Protein AF-A0A382D5S9-F1 (afdb_monomer)

Nearest PDB structures (foldseek):
  9hcj-assembly1_D0  TM=7.396E-01  e=6.898E+00  Dictyostelium discoideum
  7x85-assembly2_C  TM=6.224E-01  e=5.179E+00  Gallus gallus
  6eas-assembly1_A  TM=4.335E-01  e=2.756E+00  Zea mays
  6cpy-assembly1_A  TM=4.387E-01  e=3.467E+00  Zea mays

Foldseek 3Di:
DDCVQVVQFPDWDDDPFWIWTWGAAPVLKIKIKIAGPPFACNVVVWIKIFI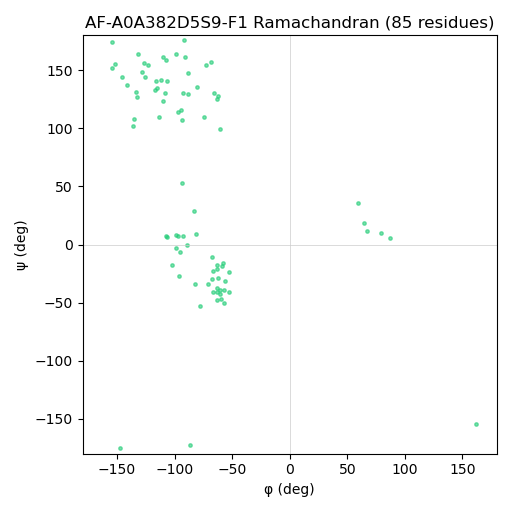AGNVRHGDCPDPLHNDIGGRHDVVVVVVVRVVRNVD

Secondary structure (DSSP, 8-state):
---TTGGGEEEEEEETTEEEEEEE-TTS-EEEEEEETTSTTGGGT-EEEEEE-TTS-B---SSS-SS-EEEE-HHHHHHHHHHHHT-

Radius of gyration: 12.03 Å; Cα contacts (8 Å, |Δi|>4): 175; chains: 1; bounding box: 27×23×29 Å

Mean predicted aligned error: 3.15 Å

Structure (mmCIF, N/CA/C/O backbone):
data_AF-A0A382D5S9-F1
#
_entry.id   AF-A0A382D5S9-F1
#
loop_
_atom_site.group_PDB
_atom_site.id
_atom_site.type_symbol
_atom_site.label_atom_id
_atom_site.label_alt_id
_atom_site.label_comp_id
_atom_site.label_asym_id
_atom_site.label_entity_id
_atom_site.label_seq_id
_atom_site.pdbx_PDB_ins_code
_atom_site.Cartn_x
_atom_site.Cartn_y
_atom_site.Cartn_z
_atom_site.occupancy
_atom_site.B_iso_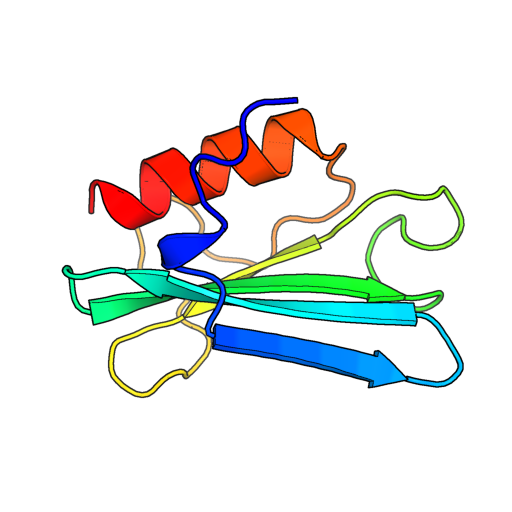or_equiv
_atom_site.auth_seq_id
_atom_site.auth_comp_id
_atom_site.auth_asym_id
_atom_site.auth_atom_id
_atom_site.pdbx_PDB_model_num
ATOM 1 N N . MET A 1 1 ? -12.851 1.523 -14.624 1.00 47.12 1 MET A N 1
ATOM 2 C CA . MET A 1 1 ? -12.105 1.067 -13.436 1.00 47.12 1 MET A CA 1
ATOM 3 C C . MET A 1 1 ? -12.719 1.794 -12.264 1.00 47.12 1 MET A C 1
ATOM 5 O O . MET A 1 1 ? -12.765 3.019 -12.302 1.00 47.12 1 MET A O 1
ATOM 9 N N . SER A 1 2 ? -13.376 1.057 -11.372 1.00 52.03 2 SER A N 1
ATOM 10 C CA . SER A 1 2 ? -14.113 1.622 -10.245 1.00 52.03 2 SER A CA 1
ATOM 11 C C . SER A 1 2 ? -13.142 2.370 -9.342 1.00 52.03 2 SER A C 1
ATOM 13 O O . SER A 1 2 ? -12.099 1.866 -8.953 1.00 52.03 2 SER A O 1
ATOM 15 N N . ASN A 1 3 ? -13.484 3.615 -9.046 1.00 68.88 3 ASN A N 1
ATOM 16 C CA . ASN A 1 3 ? -12.695 4.535 -8.237 1.00 68.88 3 ASN A CA 1
ATOM 17 C C . ASN A 1 3 ? -12.948 4.302 -6.733 1.00 68.88 3 ASN A C 1
ATOM 19 O O . ASN A 1 3 ? -12.917 5.249 -5.954 1.00 68.88 3 ASN A O 1
ATOM 23 N N . GLU A 1 4 ? -13.295 3.066 -6.359 1.00 86.12 4 GLU A N 1
ATOM 24 C CA . GLU A 1 4 ? -13.923 2.712 -5.079 1.00 86.12 4 GLU A CA 1
ATOM 25 C C . GLU A 1 4 ? -13.011 3.025 -3.898 1.00 86.12 4 GLU A C 1
ATOM 27 O O . GLU A 1 4 ? -13.448 3.605 -2.915 1.00 86.12 4 GLU A O 1
ATOM 32 N N . PHE A 1 5 ? -11.714 2.753 -4.035 1.00 94.31 5 PHE A N 1
ATOM 33 C CA . PHE A 1 5 ? -10.765 2.991 -2.952 1.00 94.31 5 PHE A CA 1
ATOM 34 C C . PHE A 1 5 ? -10.141 4.388 -2.953 1.00 94.31 5 PHE A C 1
ATOM 36 O O . PHE A 1 5 ? -9.324 4.692 -2.087 1.00 94.31 5 PHE A O 1
ATOM 43 N N . ARG A 1 6 ? -10.486 5.258 -3.913 1.00 93.38 6 ARG A N 1
ATOM 44 C CA . ARG A 1 6 ? -9.828 6.569 -4.038 1.00 93.38 6 ARG A CA 1
ATOM 45 C C . ARG A 1 6 ? -10.136 7.499 -2.874 1.00 93.38 6 ARG A C 1
ATOM 47 O O . ARG A 1 6 ? -9.292 8.322 -2.550 1.00 93.38 6 ARG A O 1
ATOM 54 N N . GLU A 1 7 ? -11.303 7.374 -2.252 1.00 95.56 7 GLU A N 1
ATOM 55 C CA . GLU A 1 7 ? -11.628 8.155 -1.054 1.00 95.56 7 GLU A CA 1
ATOM 56 C C . GLU A 1 7 ? -10.762 7.778 0.160 1.00 95.56 7 GLU A C 1
ATOM 58 O O . GLU A 1 7 ? -10.570 8.603 1.046 1.00 95.56 7 GLU A O 1
ATOM 63 N N . PHE A 1 8 ? -10.193 6.567 0.166 1.00 96.94 8 PHE A N 1
ATOM 64 C CA . PHE A 1 8 ? -9.308 6.066 1.222 1.00 96.94 8 PHE A CA 1
ATOM 65 C C . PHE A 1 8 ? -7.820 6.263 0.904 1.00 96.94 8 PHE A C 1
ATOM 67 O O . PHE A 1 8 ? -6.979 5.978 1.753 1.00 96.94 8 PHE A O 1
ATOM 74 N N . LEU A 1 9 ? -7.477 6.719 -0.307 1.00 97.31 9 LEU A N 1
ATOM 75 C CA . LEU A 1 9 ? -6.101 7.017 -0.700 1.00 97.31 9 LEU A CA 1
ATOM 76 C C . LEU A 1 9 ? -5.661 8.324 -0.036 1.00 97.31 9 LEU A C 1
ATOM 78 O O . LEU A 1 9 ? -6.121 9.399 -0.422 1.00 97.31 9 LEU A O 1
ATOM 82 N N . ILE A 1 10 ? -4.755 8.230 0.934 1.00 97.06 10 ILE A N 1
ATOM 83 C CA . ILE A 1 10 ? -4.286 9.393 1.695 1.00 97.06 10 ILE A CA 1
ATOM 84 C C . ILE A 1 10 ? -2.984 9.976 1.149 1.00 97.06 10 ILE A C 1
ATOM 86 O O . ILE A 1 10 ? -2.757 11.173 1.298 1.00 97.06 10 ILE A O 1
ATOM 90 N N . ASP A 1 11 ? -2.153 9.161 0.493 1.00 97.06 11 ASP A N 1
ATOM 91 C CA . ASP A 1 11 ? -0.911 9.636 -0.112 1.00 97.06 11 ASP A CA 1
ATOM 92 C C . ASP A 1 11 ? -0.491 8.799 -1.329 1.00 97.06 11 ASP A C 1
ATOM 94 O O . ASP A 1 11 ? -0.858 7.630 -1.489 1.00 97.06 11 ASP A O 1
ATOM 98 N N . SER A 1 12 ? 0.279 9.417 -2.219 1.00 97.38 12 SER A N 1
ATOM 99 C CA . SER A 1 12 ? 0.962 8.771 -3.336 1.00 97.38 12 SER A CA 1
ATOM 100 C C . SER A 1 12 ? 2.381 9.304 -3.438 1.00 97.38 12 SER A C 1
ATOM 102 O O . SER A 1 12 ? 2.622 10.391 -3.965 1.00 97.38 12 SER A O 1
ATOM 104 N N . ILE A 1 13 ? 3.320 8.502 -2.954 1.00 96.38 13 ILE A N 1
ATOM 105 C CA . ILE A 1 13 ? 4.728 8.855 -2.863 1.00 96.38 13 ILE A CA 1
ATOM 106 C C . ILE A 1 13 ? 5.422 8.323 -4.113 1.00 96.38 13 ILE A C 1
ATOM 108 O O . ILE A 1 13 ? 5.487 7.113 -4.347 1.00 96.38 13 ILE A O 1
ATOM 112 N N . TYR A 1 14 ? 5.936 9.238 -4.928 1.00 95.81 14 TYR A N 1
ATOM 113 C CA . TYR A 1 14 ? 6.732 8.907 -6.103 1.00 95.81 14 TYR A CA 1
ATOM 114 C C . TYR A 1 14 ? 8.206 8.895 -5.721 1.00 95.81 14 TYR A C 1
ATOM 116 O O . TYR A 1 14 ? 8.714 9.836 -5.115 1.00 95.81 14 TYR A O 1
ATOM 124 N N . ILE A 1 15 ? 8.886 7.822 -6.100 1.00 90.00 15 ILE A N 1
ATOM 125 C CA . ILE A 1 15 ? 10.323 7.633 -5.908 1.00 90.00 15 ILE A CA 1
ATOM 126 C C . ILE A 1 15 ? 10.939 7.294 -7.260 1.00 90.00 15 ILE A C 1
ATOM 128 O O . ILE A 1 15 ? 10.252 6.776 -8.136 1.00 90.00 15 ILE A O 1
ATOM 132 N N . ASP A 1 16 ? 12.233 7.550 -7.444 1.00 86.12 16 ASP A N 1
ATOM 133 C CA . ASP A 1 16 ? 12.891 7.442 -8.760 1.00 86.12 16 ASP A CA 1
ATOM 134 C C . ASP A 1 16 ? 12.685 6.086 -9.464 1.00 86.12 16 ASP A C 1
ATOM 136 O O . ASP A 1 16 ? 12.751 5.997 -10.687 1.00 86.12 16 ASP A O 1
ATOM 140 N N . SER A 1 17 ? 12.405 5.029 -8.696 1.00 91.44 17 SER A N 1
ATOM 141 C CA . SER A 1 17 ? 12.198 3.663 -9.186 1.00 91.44 17 SER A CA 1
ATOM 142 C C . SER A 1 17 ? 10.746 3.175 -9.148 1.00 91.44 17 SER A C 1
ATOM 144 O O . SER A 1 17 ? 10.518 1.988 -9.382 1.00 91.44 17 SER A O 1
ATOM 146 N N . GLY A 1 18 ? 9.760 4.025 -8.832 1.00 95.31 18 GLY A N 1
ATOM 147 C CA . GLY A 1 18 ? 8.373 3.582 -8.712 1.00 95.31 18 GLY A CA 1
ATOM 148 C C . GLY A 1 18 ? 7.423 4.503 -7.946 1.00 95.31 18 GLY A C 1
ATOM 149 O O . GLY A 1 18 ? 7.599 5.716 -7.871 1.00 95.31 18 GLY A O 1
ATOM 150 N N . VAL A 1 19 ? 6.373 3.906 -7.390 1.00 97.44 19 VAL A N 1
ATOM 151 C CA . VAL A 1 19 ? 5.330 4.614 -6.639 1.00 97.44 19 VAL A CA 1
ATOM 152 C C . VAL A 1 19 ? 4.805 3.754 -5.497 1.00 97.44 19 VAL A C 1
ATOM 154 O O . VAL A 1 19 ? 4.664 2.538 -5.642 1.00 97.44 19 VAL A O 1
ATOM 157 N N . GLN A 1 20 ? 4.489 4.403 -4.383 1.00 97.69 20 GLN A N 1
ATOM 158 C CA . GLN A 1 20 ? 3.758 3.843 -3.255 1.00 97.69 20 GLN A CA 1
ATOM 159 C C . GLN A 1 20 ? 2.435 4.592 -3.087 1.00 97.69 20 GLN A C 1
ATOM 161 O O . GLN A 1 20 ? 2.406 5.819 -3.079 1.00 97.69 20 GLN A O 1
ATOM 166 N N . HIS A 1 21 ? 1.350 3.851 -2.914 1.00 97.75 21 HIS A N 1
ATOM 167 C CA . HIS A 1 21 ? 0.038 4.350 -2.533 1.00 97.75 21 HIS A CA 1
ATOM 168 C C . HIS A 1 21 ? -0.254 3.932 -1.094 1.00 97.75 21 HIS A C 1
ATOM 170 O O . HIS A 1 21 ? -0.105 2.757 -0.752 1.00 97.75 21 HIS A O 1
ATOM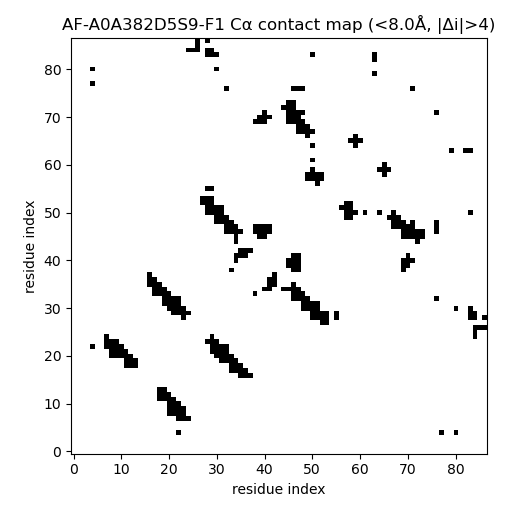 176 N N . VAL A 1 22 ? -0.674 4.886 -0.266 1.00 98.25 22 VAL A N 1
ATOM 177 C CA . VAL A 1 22 ? -1.041 4.632 1.131 1.00 98.25 22 VAL A CA 1
ATOM 178 C C . VAL A 1 22 ? -2.545 4.801 1.288 1.00 98.25 22 VAL A C 1
ATOM 180 O O . VAL A 1 22 ? -3.094 5.859 0.973 1.00 98.25 22 VAL A O 1
ATOM 183 N N . TYR A 1 23 ? -3.204 3.753 1.772 1.00 98.25 23 TYR A N 1
ATOM 184 C CA . TYR A 1 23 ? -4.640 3.719 2.025 1.00 98.25 23 TYR A CA 1
ATOM 185 C C . TYR A 1 23 ? -4.920 3.654 3.520 1.00 98.25 23 TYR A C 1
ATOM 187 O O . TYR A 1 23 ? -4.237 2.919 4.233 1.00 98.25 23 TYR A O 1
ATOM 195 N N . LYS A 1 24 ? -5.956 4.363 3.974 1.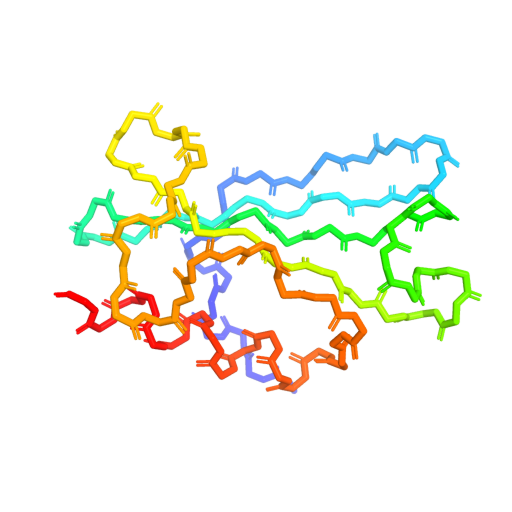00 98.19 24 LYS A N 1
ATOM 196 C CA . LYS A 1 24 ? -6.429 4.326 5.361 1.00 98.19 24 LYS A CA 1
ATOM 197 C C . LYS A 1 24 ? -7.943 4.165 5.410 1.00 98.19 24 LYS A C 1
ATOM 199 O O . LYS A 1 24 ? -8.673 4.934 4.786 1.00 98.19 24 LYS A O 1
ATOM 204 N N . PHE A 1 25 ? -8.405 3.165 6.153 1.00 97.81 25 PHE A N 1
ATOM 205 C CA . PHE A 1 25 ? -9.813 2.795 6.249 1.00 97.81 25 PHE A CA 1
ATOM 206 C C . PHE A 1 25 ? -10.419 3.189 7.609 1.00 97.81 25 PHE A C 1
ATOM 208 O O . PHE A 1 25 ? -9.694 3.358 8.593 1.00 97.81 25 PHE A O 1
ATOM 215 N N . PRO A 1 26 ? -11.759 3.314 7.709 1.00 97.25 26 PRO A N 1
ATOM 216 C CA . PRO A 1 26 ? -12.434 3.686 8.959 1.00 97.25 26 PRO A CA 1
ATOM 217 C C . PRO A 1 26 ? -12.266 2.694 10.122 1.00 97.25 26 PRO A C 1
ATOM 219 O O . PRO A 1 26 ? -12.503 3.064 11.268 1.00 97.25 26 PRO A O 1
ATOM 222 N N . ASN A 1 27 ? -11.867 1.448 9.849 1.00 96.69 27 ASN A N 1
ATOM 223 C CA . ASN A 1 27 ? -11.609 0.415 10.860 1.00 96.69 27 ASN A CA 1
ATOM 224 C C . ASN A 1 27 ? -10.219 0.534 11.523 1.00 96.69 27 ASN A C 1
ATOM 226 O O . ASN A 1 27 ? -9.827 -0.341 12.291 1.00 96.69 27 ASN A O 1
ATOM 230 N N . ASN A 1 28 ? -9.492 1.627 11.264 1.00 96.81 28 ASN A N 1
ATOM 231 C CA . ASN A 1 28 ? -8.121 1.890 11.715 1.00 96.81 28 ASN A CA 1
ATOM 232 C C . ASN A 1 28 ? -7.053 0.974 11.103 1.00 96.81 28 ASN A C 1
ATOM 234 O O . ASN A 1 28 ? -5.916 1.010 11.557 1.00 96.81 28 ASN A O 1
ATOM 238 N N . PHE A 1 29 ? -7.378 0.197 10.071 1.00 97.81 29 PHE A N 1
ATOM 239 C CA . PHE A 1 29 ? -6.375 -0.478 9.254 1.00 97.81 29 PHE A CA 1
ATOM 240 C C . PHE A 1 29 ? -6.113 0.300 7.967 1.00 97.81 29 PHE A C 1
ATOM 242 O O . PHE A 1 29 ? -6.882 1.170 7.545 1.00 97.81 29 PHE A O 1
ATOM 249 N N . GLY A 1 30 ? -5.004 -0.028 7.323 1.00 97.94 30 GLY A N 1
ATOM 250 C CA . GLY A 1 30 ? -4.605 0.562 6.060 1.00 97.94 30 GLY A CA 1
ATOM 251 C C . GLY A 1 30 ? -3.840 -0.410 5.181 1.00 97.94 30 GLY A C 1
ATOM 252 O O . GLY A 1 30 ? -3.670 -1.588 5.500 1.00 97.94 30 GLY A O 1
ATOM 253 N N . ALA A 1 31 ? -3.359 0.103 4.057 1.00 98.31 31 ALA A N 1
ATOM 254 C CA . ALA A 1 31 ? -2.499 -0.649 3.162 1.00 98.31 31 ALA A CA 1
ATOM 255 C C . ALA A 1 31 ? -1.402 0.239 2.582 1.00 98.31 31 ALA A C 1
ATOM 257 O O . ALA A 1 31 ? -1.665 1.351 2.123 1.00 98.31 31 ALA A O 1
ATOM 258 N N . SER A 1 32 ? -0.188 -0.300 2.536 1.00 98.12 32 SER A N 1
ATOM 259 C CA . SER A 1 32 ? 0.891 0.208 1.697 1.00 98.12 32 SER A CA 1
ATOM 260 C C . SER A 1 32 ? 0.928 -0.623 0.421 1.00 98.12 32 SER A C 1
ATOM 262 O O . SER A 1 32 ? 1.205 -1.821 0.469 1.00 98.12 32 SER A O 1
ATOM 264 N N . VAL A 1 33 ? 0.619 0.002 -0.714 1.00 98.06 33 VAL A N 1
ATOM 265 C CA . VAL A 1 33 ? 0.586 -0.631 -2.036 1.00 98.06 33 VAL A CA 1
ATOM 266 C C . VAL A 1 33 ? 1.684 -0.026 -2.886 1.00 98.06 33 VAL A C 1
ATOM 268 O O . VAL A 1 33 ? 1.594 1.128 -3.297 1.00 98.06 33 VAL A O 1
ATOM 271 N N . ILE A 1 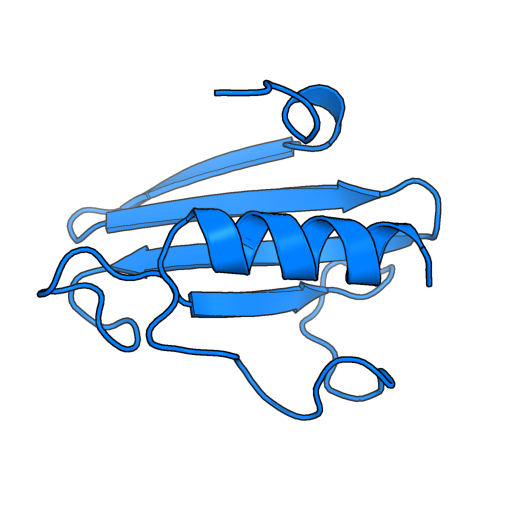34 ? 2.728 -0.791 -3.171 1.00 97.69 34 ILE A N 1
ATOM 272 C CA . ILE A 1 34 ? 3.935 -0.264 -3.802 1.00 97.69 34 ILE A CA 1
ATOM 273 C C . ILE A 1 34 ? 4.284 -1.035 -5.071 1.00 97.69 34 ILE A C 1
ATOM 275 O O . ILE A 1 34 ? 4.075 -2.241 -5.192 1.00 97.69 34 ILE A O 1
ATOM 279 N N . LYS A 1 35 ? 4.797 -0.301 -6.056 1.00 97.50 35 LYS A N 1
ATOM 280 C CA . LYS A 1 35 ? 5.417 -0.846 -7.256 1.00 97.50 35 LYS A CA 1
ATOM 281 C C . LYS A 1 35 ? 6.697 -0.084 -7.523 1.00 97.50 35 LYS A C 1
ATOM 283 O O . LYS A 1 35 ? 6.658 1.057 -7.977 1.00 97.50 35 LYS A O 1
ATOM 288 N N . THR A 1 36 ? 7.815 -0.749 -7.285 1.00 95.56 36 THR A N 1
ATOM 289 C CA . THR A 1 36 ? 9.161 -0.266 -7.600 1.00 95.56 36 THR A CA 1
ATOM 290 C C . THR A 1 36 ? 9.969 -1.327 -8.324 1.00 95.56 36 THR A C 1
ATOM 292 O O . THR A 1 36 ? 9.661 -2.515 -8.244 1.00 95.56 36 THR A O 1
ATOM 295 N N . ASP A 1 37 ? 11.073 -0.943 -8.950 1.00 94.06 37 ASP A N 1
ATOM 296 C CA . ASP A 1 37 ? 12.018 -1.910 -9.520 1.00 94.06 37 ASP A CA 1
ATOM 297 C C . ASP A 1 37 ? 12.589 -2.919 -8.498 1.00 94.06 37 ASP A C 1
ATOM 299 O O . ASP A 1 37 ? 13.136 -3.948 -8.906 1.00 94.06 37 ASP A O 1
ATOM 303 N N . TYR A 1 38 ? 12.452 -2.648 -7.195 1.00 91.69 38 TYR A N 1
ATOM 304 C CA . TYR A 1 38 ? 12.907 -3.507 -6.095 1.00 91.69 38 TYR A CA 1
ATOM 305 C C . TYR A 1 38 ? 11.780 -4.313 -5.430 1.00 91.69 38 TYR A C 1
ATOM 307 O O . TYR A 1 38 ? 12.066 -5.303 -4.763 1.00 91.69 38 TYR A O 1
ATOM 315 N N . SER A 1 39 ? 10.520 -3.922 -5.637 1.00 91.31 39 SER A N 1
ATOM 316 C CA . SER A 1 39 ? 9.340 -4.651 -5.153 1.00 91.31 39 SER A CA 1
ATOM 317 C C . SER A 1 39 ? 9.156 -5.997 -5.860 1.00 91.31 39 SER A C 1
ATOM 319 O O . SER A 1 39 ? 9.586 -6.194 -7.008 1.00 91.31 39 SER A O 1
ATOM 321 N N . TYR A 1 40 ? 8.450 -6.920 -5.213 1.00 90.19 40 TYR A N 1
ATOM 322 C CA . TYR A 1 40 ? 8.132 -8.234 -5.761 1.00 90.19 40 TYR A CA 1
ATOM 323 C C . TYR A 1 40 ? 7.299 -8.137 -7.050 1.00 90.19 40 TYR A C 1
ATOM 325 O O . TYR A 1 40 ? 6.076 -7.993 -7.041 1.00 90.19 40 TYR A O 1
ATOM 333 N N . GLY A 1 41 ? 7.978 -8.274 -8.192 1.00 91.88 41 GLY A N 1
ATOM 334 C CA . GLY A 1 41 ? 7.372 -8.226 -9.521 1.00 91.88 41 GLY A CA 1
ATOM 335 C C . GLY A 1 41 ? 7.253 -6.824 -10.127 1.00 91.88 41 GLY A C 1
ATOM 336 O O . GLY A 1 41 ? 6.719 -6.703 -11.232 1.00 91.88 41 GLY A O 1
ATOM 337 N N . GLY A 1 42 ? 7.786 -5.778 -9.489 1.00 92.31 42 GLY A N 1
ATOM 338 C CA . GLY A 1 42 ? 7.619 -4.402 -9.966 1.00 92.31 42 GLY A CA 1
ATOM 339 C C . GLY A 1 42 ? 8.239 -4.112 -11.331 1.00 92.31 42 GLY A C 1
ATOM 340 O O . GLY A 1 42 ? 7.573 -3.510 -12.175 1.00 92.31 42 GLY A O 1
ATOM 341 N N . LYS A 1 43 ? 9.410 -4.689 -11.648 1.00 93.81 43 LYS A N 1
ATOM 342 C CA . LYS A 1 43 ? 9.990 -4.655 -13.013 1.00 93.81 43 LYS A CA 1
ATOM 343 C C . LYS A 1 43 ? 9.089 -5.280 -14.087 1.00 93.81 43 LYS A C 1
ATOM 345 O O . LYS A 1 43 ? 9.282 -5.050 -15.276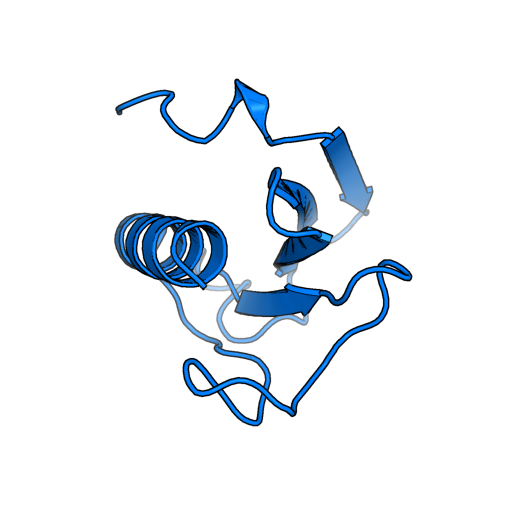 1.00 93.81 43 LYS A O 1
ATOM 350 N N . ARG A 1 44 ? 8.111 -6.098 -13.682 1.00 95.12 44 ARG A N 1
ATOM 351 C CA . ARG A 1 44 ? 7.095 -6.719 -14.551 1.00 95.12 44 ARG A CA 1
ATOM 352 C C . ARG A 1 44 ? 5.760 -5.965 -14.520 1.00 95.12 44 ARG A C 1
ATOM 354 O O . ARG A 1 44 ? 4.776 -6.463 -15.057 1.00 95.12 44 ARG A O 1
ATOM 361 N N . GLY A 1 45 ? 5.706 -4.797 -13.880 1.00 94.94 45 GLY A N 1
ATOM 362 C CA . GLY A 1 45 ? 4.490 -4.003 -13.727 1.00 94.94 45 GLY A CA 1
ATOM 363 C C . GLY A 1 45 ? 3.542 -4.488 -12.623 1.00 94.94 45 GLY A C 1
ATOM 364 O O . GLY A 1 45 ? 2.412 -4.003 -12.569 1.00 94.94 45 GLY A O 1
ATOM 365 N N . LEU A 1 46 ? 3.971 -5.433 -11.779 1.00 97.69 46 LEU A N 1
ATOM 366 C CA . LEU A 1 46 ? 3.178 -5.980 -10.674 1.00 97.69 46 LEU A CA 1
ATOM 367 C C . LEU A 1 46 ? 3.404 -5.186 -9.383 1.00 97.69 46 LEU A C 1
ATOM 369 O O . LEU A 1 46 ? 4.388 -4.469 -9.256 1.00 97.69 46 LEU A O 1
ATOM 373 N N . TRP A 1 47 ? 2.483 -5.322 -8.443 1.00 98.00 47 TRP A N 1
ATOM 374 C CA . TRP A 1 47 ? 2.459 -4.603 -7.176 1.00 98.00 47 TRP A CA 1
ATOM 375 C C . TRP A 1 47 ? 2.751 -5.540 -6.009 1.00 98.00 47 TRP A C 1
ATOM 377 O O . TRP A 1 47 ? 2.561 -6.754 -6.112 1.00 98.00 47 TRP A O 1
ATOM 387 N N . GLU A 1 48 ? 3.136 -4.962 -4.883 1.00 97.69 48 GLU A N 1
ATOM 388 C CA . GLU A 1 48 ? 3.111 -5.626 -3.586 1.00 97.69 48 GLU A CA 1
ATOM 389 C C . GLU A 1 48 ? 2.275 -4.828 -2.582 1.00 97.69 48 GLU A C 1
ATOM 391 O O . GLU A 1 48 ? 2.084 -3.618 -2.739 1.00 97.69 48 GLU A O 1
ATOM 396 N N . LEU A 1 49 ? 1.737 -5.524 -1.582 1.00 98.25 49 LEU A N 1
ATOM 397 C CA . LEU A 1 49 ? 0.844 -4.963 -0.577 1.00 98.25 49 LEU A CA 1
ATOM 398 C C . LEU A 1 49 ? 1.265 -5.409 0.825 1.00 98.25 49 LEU A C 1
ATOM 400 O O . LEU A 1 49 ? 1.429 -6.604 1.075 1.00 98.25 49 LEU A O 1
ATOM 404 N N . ALA A 1 50 ? 1.365 -4.451 1.743 1.00 98.19 50 ALA A N 1
ATOM 405 C CA . ALA A 1 50 ? 1.483 -4.680 3.181 1.00 98.19 50 ALA A CA 1
ATOM 406 C C . ALA A 1 50 ? 0.261 -4.100 3.908 1.00 98.19 50 ALA A C 1
ATOM 408 O O . ALA A 1 50 ? -0.204 -3.016 3.548 1.00 98.19 50 ALA A O 1
ATOM 409 N N . VAL A 1 51 ? -0.242 -4.800 4.930 1.00 98.44 51 VAL A N 1
ATOM 410 C CA . VAL A 1 51 ? -1.311 -4.286 5.800 1.00 98.44 51 VAL A CA 1
ATOM 411 C C . VAL A 1 51 ? -0.698 -3.354 6.841 1.00 98.44 51 VAL A C 1
ATOM 413 O O . VAL A 1 51 ? 0.341 -3.675 7.417 1.00 98.44 51 VAL A O 1
ATOM 416 N N . LEU A 1 52 ? -1.338 -2.210 7.070 1.00 98.19 52 LEU A N 1
ATOM 417 C CA . LEU A 1 52 ? -0.943 -1.229 8.080 1.00 98.19 52 LEU A CA 1
ATOM 418 C C . LEU A 1 52 ? -1.922 -1.267 9.255 1.00 98.19 52 LEU A C 1
ATOM 420 O O . LEU A 1 52 ? -3.126 -1.428 9.041 1.00 98.19 52 LEU A O 1
ATOM 424 N N . ASP A 1 53 ? -1.415 -1.131 10.477 1.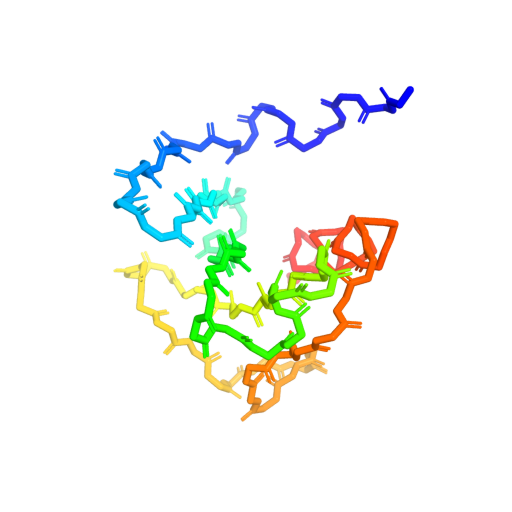00 97.00 53 ASP A N 1
ATOM 425 C CA . ASP A 1 53 ? -2.227 -1.012 11.688 1.00 97.00 53 ASP A CA 1
ATOM 426 C C . ASP A 1 53 ? -2.634 0.443 11.990 1.00 97.00 53 ASP A C 1
ATOM 428 O O . ASP A 1 53 ? -2.413 1.360 11.197 1.00 97.00 53 ASP A O 1
ATOM 432 N N . ALA A 1 54 ? -3.243 0.659 13.160 1.00 95.62 54 ALA A N 1
ATOM 433 C CA . ALA A 1 54 ? -3.745 1.963 13.589 1.00 95.62 54 ALA A CA 1
ATOM 434 C C . ALA A 1 54 ? -2.660 3.039 13.765 1.00 95.62 54 ALA A C 1
ATOM 436 O O . ALA A 1 54 ? -2.983 4.229 13.733 1.00 95.62 54 ALA A O 1
ATOM 437 N N . ASN A 1 55 ? -1.400 2.634 13.942 1.00 96.12 55 ASN A N 1
ATOM 438 C CA . ASN A 1 55 ? -0.249 3.528 14.038 1.00 96.12 55 ASN A CA 1
ATOM 439 C C . ASN A 1 55 ? 0.425 3.754 12.677 1.00 96.12 55 ASN A C 1
ATOM 441 O O . ASN A 1 55 ? 1.473 4.390 12.624 1.00 96.12 55 ASN A O 1
ATOM 445 N N . ASP A 1 56 ? -0.181 3.261 11.591 1.00 95.44 56 ASP A N 1
ATOM 446 C CA . ASP A 1 56 ? 0.364 3.260 10.232 1.00 95.44 56 ASP A CA 1
ATOM 447 C C . ASP A 1 56 ? 1.641 2.397 10.082 1.00 95.44 56 ASP A C 1
ATOM 449 O O . ASP A 1 56 ? 2.364 2.508 9.089 1.00 95.44 56 ASP A O 1
ATOM 453 N N . ASP A 1 57 ? 1.886 1.483 11.031 1.00 96.75 57 ASP A N 1
ATOM 454 C CA . ASP A 1 57 ? 2.987 0.519 10.998 1.00 96.75 57 ASP A CA 1
ATOM 455 C C . ASP A 1 57 ? 2.572 -0.767 10.269 1.00 96.75 57 ASP A C 1
ATOM 457 O O . ASP A 1 57 ? 1.421 -1.206 10.340 1.00 96.75 57 ASP A O 1
ATOM 461 N N . ILE A 1 58 ? 3.515 -1.418 9.577 1.00 96.75 58 ILE A N 1
ATOM 462 C CA . ILE A 1 58 ? 3.247 -2.719 8.946 1.00 96.75 58 ILE A CA 1
ATOM 463 C C . ILE A 1 58 ? 2.918 -3.746 10.029 1.00 96.75 58 ILE A C 1
ATOM 465 O O . ILE A 1 58 ? 3.727 -4.006 10.922 1.00 96.75 58 ILE A O 1
ATOM 469 N N . THR A 1 59 ? 1.765 -4.396 9.891 1.00 95.44 59 THR A N 1
ATOM 470 C CA . THR A 1 59 ? 1.341 -5.471 10.782 1.00 95.44 59 THR A CA 1
ATOM 471 C C . THR A 1 59 ? 1.246 -6.802 10.055 1.00 95.44 59 THR A C 1
ATOM 473 O O . THR A 1 59 ? 0.678 -6.927 8.971 1.00 95.44 59 THR A O 1
ATOM 476 N N . TYR A 1 60 ? 1.781 -7.826 10.708 1.00 93.12 60 TYR A N 1
ATOM 477 C CA . TYR A 1 60 ? 1.675 -9.220 10.288 1.00 93.12 60 TYR A CA 1
ATOM 478 C C . TYR A 1 60 ? 0.572 -9.957 11.054 1.00 93.12 60 TYR A C 1
ATOM 480 O O . TYR A 1 60 ? 0.297 -11.117 10.788 1.00 93.12 60 TYR A O 1
ATOM 488 N N . HIS A 1 61 ? -0.091 -9.299 12.009 1.00 90.69 61 HIS A N 1
ATOM 489 C CA . HIS A 1 61 ? -1.074 -9.922 12.894 1.00 90.69 61 HIS A CA 1
ATOM 490 C C . HIS A 1 61 ? -2.500 -9.772 12.348 1.00 90.69 61 HIS A C 1
ATOM 492 O O . HIS A 1 61 ? -3.389 -9.291 13.046 1.00 90.69 61 HIS A O 1
ATOM 498 N N . THR A 1 62 ? -2.728 -10.173 11.093 1.00 90.31 62 THR A N 1
ATOM 499 C CA . THR A 1 62 ? -4.056 -10.095 10.457 1.00 90.31 62 THR A CA 1
ATOM 500 C C . THR A 1 62 ? -4.461 -11.435 9.842 1.00 90.31 62 THR A C 1
ATOM 502 O O . THR A 1 62 ? -3.599 -12.175 9.366 1.00 90.31 62 THR A O 1
ATOM 505 N N . PRO A 1 63 ? -5.761 -11.777 9.795 1.00 91.50 63 PRO A N 1
ATOM 506 C CA . PRO A 1 63 ? -6.211 -13.003 9.134 1.00 91.50 63 PRO A CA 1
ATOM 507 C C . PRO A 1 63 ? -6.022 -12.973 7.605 1.00 91.50 63 PRO A C 1
ATOM 509 O O . PRO A 1 63 ? -6.171 -14.007 6.962 1.00 91.50 63 PRO A O 1
ATOM 512 N N . ILE A 1 64 ? -5.692 -11.810 7.030 1.00 92.19 64 ILE A N 1
ATOM 513 C CA . ILE A 1 64 ? -5.480 -11.614 5.590 1.00 92.19 64 ILE A CA 1
ATOM 514 C C . ILE A 1 64 ? -4.111 -12.146 5.177 1.00 92.19 64 ILE A C 1
ATOM 516 O O . ILE A 1 64 ? -3.993 -12.938 4.244 1.00 92.19 64 ILE A O 1
ATOM 520 N N . THR A 1 65 ? -3.064 -11.705 5.872 1.00 91.56 65 THR A N 1
ATOM 521 C CA . THR A 1 65 ? -1.691 -12.116 5.598 1.00 91.56 65 THR A CA 1
ATOM 522 C C . THR A 1 65 ? -0.823 -11.989 6.842 1.00 91.56 65 THR A C 1
ATOM 524 O O . THR A 1 65 ? -1.059 -11.149 7.711 1.00 91.56 65 THR A O 1
ATOM 527 N N . GLN A 1 66 ? 0.198 -12.839 6.892 1.00 92.38 66 GLN A N 1
ATOM 528 C CA . GLN A 1 66 ? 1.268 -12.812 7.887 1.00 92.38 66 GLN A CA 1
ATOM 529 C C . GLN A 1 66 ? 2.586 -12.287 7.283 1.00 92.38 66 GLN A C 1
ATOM 531 O O . GLN A 1 66 ? 3.619 -12.344 7.939 1.00 92.38 66 GLN A O 1
ATOM 536 N N . ASP A 1 67 ? 2.563 -11.810 6.031 1.00 94.56 67 ASP A N 1
ATO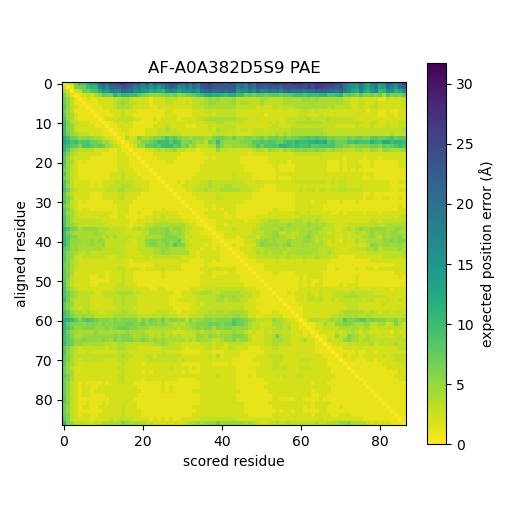M 537 C CA . ASP A 1 67 ? 3.716 -11.260 5.299 1.00 94.56 67 ASP A CA 1
ATOM 538 C C . ASP A 1 67 ? 3.269 -10.265 4.201 1.00 94.56 67 ASP A C 1
ATOM 540 O O . ASP A 1 67 ? 2.077 -10.110 3.922 1.00 94.56 67 ASP A O 1
ATOM 544 N N . VAL A 1 68 ? 4.218 -9.604 3.540 1.00 95.75 68 VAL A N 1
ATOM 545 C CA . VAL A 1 68 ? 3.982 -8.783 2.347 1.00 95.75 68 VAL A CA 1
ATOM 546 C C . VAL A 1 68 ? 3.529 -9.660 1.179 1.00 95.75 68 VAL A C 1
ATOM 548 O O . VAL A 1 68 ? 4.161 -10.656 0.825 1.00 95.75 68 VAL A O 1
ATOM 551 N N . ILE A 1 69 ? 2.442 -9.261 0.520 1.00 97.12 69 ILE A N 1
ATOM 552 C CA . ILE A 1 69 ? 1.897 -9.986 -0.627 1.00 97.12 69 ILE A CA 1
ATOM 553 C C . ILE A 1 69 ? 2.471 -9.392 -1.911 1.00 97.12 69 ILE A C 1
ATOM 555 O O . ILE A 1 69 ? 2.081 -8.303 -2.321 1.00 97.12 69 ILE A O 1
ATOM 559 N N . GLY A 1 70 ? 3.385 -10.109 -2.564 1.00 97.12 70 GLY A N 1
ATOM 560 C CA . GLY A 1 70 ? 4.012 -9.683 -3.819 1.00 97.12 70 GLY A CA 1
ATOM 561 C C . GLY A 1 70 ? 3.309 -10.155 -5.098 1.00 97.12 70 GLY A C 1
ATOM 562 O O . GLY A 1 70 ? 2.395 -10.979 -5.071 1.00 97.12 70 GLY A O 1
ATOM 563 N N . HIS A 1 71 ? 3.814 -9.706 -6.253 1.00 97.44 71 HIS A N 1
ATOM 564 C CA . HIS A 1 71 ? 3.409 -10.163 -7.592 1.00 97.44 71 HIS A CA 1
ATOM 565 C C . HIS A 1 71 ? 1.917 -9.968 -7.925 1.00 97.44 71 HIS A C 1
ATOM 567 O O . HIS A 1 71 ? 1.309 -10.767 -8.645 1.00 97.44 71 HIS A O 1
ATOM 573 N N . LEU A 1 72 ? 1.318 -8.881 -7.442 1.00 97.94 72 LEU A N 1
ATOM 574 C CA . LEU A 1 72 ? -0.097 -8.585 -7.616 1.00 97.94 72 LEU A CA 1
ATOM 575 C C . LEU A 1 72 ? -0.376 -7.809 -8.907 1.00 97.94 72 LEU A C 1
ATOM 577 O O . LEU A 1 72 ? 0.204 -6.762 -9.182 1.00 97.94 72 LEU A O 1
ATOM 581 N N . ALA A 1 73 ? -1.339 -8.285 -9.694 1.00 97.12 73 ALA A N 1
ATOM 582 C CA . ALA A 1 73 ? -2.030 -7.418 -10.644 1.00 97.12 73 ALA A CA 1
ATOM 583 C C . ALA A 1 73 ? -2.972 -6.476 -9.877 1.00 97.12 73 ALA A C 1
ATOM 585 O O . ALA A 1 73 ? -3.470 -6.848 -8.816 1.00 97.12 73 ALA A O 1
ATOM 586 N N . TRP A 1 74 ? -3.293 -5.306 -10.440 1.00 95.56 74 TRP A N 1
ATOM 587 C CA . TRP A 1 74 ? -4.133 -4.303 -9.764 1.00 95.56 74 TRP A CA 1
ATOM 588 C C . TRP A 1 74 ? -5.475 -4.861 -9.260 1.00 95.56 74 TRP A C 1
ATOM 590 O O . TRP A 1 74 ? -5.847 -4.630 -8.120 1.00 95.56 74 TRP A O 1
ATOM 600 N N . LYS A 1 75 ? -6.139 -5.718 -10.046 1.00 95.06 75 LYS A N 1
ATOM 601 C CA . LYS A 1 75 ? -7.380 -6.397 -9.627 1.00 95.06 75 LYS A CA 1
ATOM 602 C C . LYS A 1 75 ? -7.244 -7.200 -8.321 1.00 95.06 75 LYS A C 1
ATOM 604 O O . LYS A 1 75 ? -8.211 -7.363 -7.589 1.00 95.06 75 LYS A O 1
ATOM 609 N N . ASN A 1 76 ? -6.056 -7.749 -8.051 1.00 96.88 76 ASN A N 1
ATOM 610 C CA . ASN A 1 76 ? -5.795 -8.499 -6.825 1.00 96.88 76 ASN A CA 1
ATOM 611 C C . ASN A 1 76 ? -5.480 -7.543 -5.670 1.00 96.88 76 ASN A C 1
ATOM 613 O O . ASN A 1 76 ? -5.871 -7.831 -4.548 1.00 96.88 76 ASN A O 1
ATOM 617 N N . VAL A 1 77 ? -4.829 -6.407 -5.946 1.00 97.38 77 VAL A N 1
ATOM 618 C CA . VAL A 1 77 ? -4.681 -5.318 -4.968 1.00 97.38 77 VAL A CA 1
ATOM 619 C C . VAL A 1 77 ? -6.063 -4.860 -4.502 1.00 97.38 77 VAL A C 1
ATOM 621 O O . VAL A 1 77 ? -6.316 -4.853 -3.308 1.00 97.38 77 VAL A O 1
ATOM 624 N N . GLU A 1 78 ? -6.982 -4.569 -5.428 1.00 96.94 78 GLU A N 1
ATOM 625 C CA . GLU A 1 78 ? -8.355 -4.147 -5.105 1.00 96.94 78 GLU A CA 1
ATOM 626 C C . GLU A 1 78 ? -9.091 -5.172 -4.235 1.00 96.94 78 GLU A C 1
ATOM 628 O O . GLU A 1 78 ? -9.773 -4.798 -3.285 1.00 96.94 78 GLU A O 1
ATOM 633 N N . LYS A 1 79 ? -8.901 -6.470 -4.505 1.00 96.69 79 LYS A N 1
ATOM 634 C CA . LYS A 1 79 ? -9.454 -7.537 -3.665 1.00 96.69 79 LYS A CA 1
ATOM 635 C C . LYS A 1 79 ? -8.937 -7.454 -2.222 1.00 96.69 79 LYS A C 1
ATOM 637 O O . LYS A 1 79 ? -9.735 -7.526 -1.296 1.00 96.69 79 LYS A O 1
ATOM 642 N N . PHE A 1 80 ? -7.632 -7.284 -2.024 1.00 97.75 80 PHE A N 1
ATOM 643 C CA . PHE A 1 80 ? -7.062 -7.172 -0.679 1.00 97.75 80 PHE A CA 1
ATOM 644 C C . PHE A 1 80 ? -7.426 -5.854 0.009 1.00 97.75 80 PHE A C 1
ATOM 646 O O . PHE A 1 80 ? -7.650 -5.852 1.211 1.00 97.75 80 PHE A O 1
ATOM 653 N N . LEU A 1 81 ? -7.552 -4.749 -0.731 1.00 97.88 81 LEU A N 1
ATOM 654 C CA . LEU A 1 81 ? -8.058 -3.490 -0.175 1.00 97.88 81 LEU A CA 1
A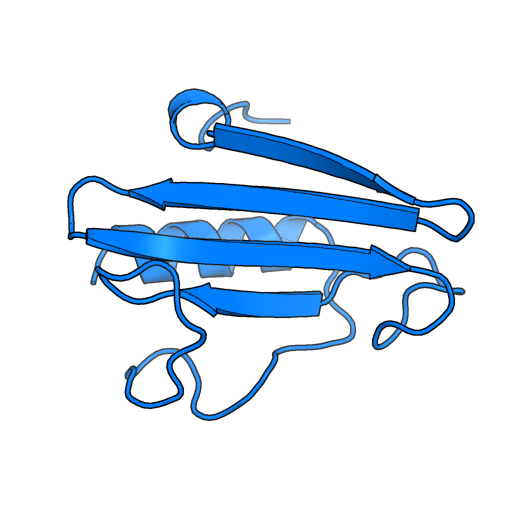TOM 655 C C . LEU A 1 81 ? -9.487 -3.652 0.363 1.00 97.88 81 LEU A C 1
ATOM 657 O O . LEU A 1 81 ? -9.784 -3.136 1.437 1.00 97.88 81 LEU A O 1
ATOM 661 N N . ALA A 1 82 ? -10.344 -4.407 -0.334 1.00 97.38 82 ALA A N 1
ATOM 662 C CA . ALA A 1 82 ? -11.676 -4.751 0.165 1.00 97.38 82 ALA A CA 1
ATOM 663 C C . ALA A 1 82 ? -11.604 -5.590 1.452 1.00 97.38 82 ALA A C 1
ATOM 665 O O . ALA A 1 82 ? -12.261 -5.256 2.431 1.00 97.38 82 ALA A O 1
ATOM 666 N N . GLU A 1 83 ? -10.771 -6.637 1.471 1.00 97.31 83 GLU A N 1
ATOM 667 C CA . GLU A 1 83 ? -10.602 -7.500 2.650 1.00 97.31 83 GLU A CA 1
ATOM 668 C C . GLU A 1 83 ? -10.089 -6.721 3.871 1.00 97.31 83 GLU A C 1
ATOM 670 O O . GLU A 1 83 ? -10.605 -6.908 4.967 1.00 97.31 83 GLU A O 1
ATOM 675 N N . ILE A 1 84 ? -9.119 -5.815 3.691 1.00 97.50 84 ILE A N 1
ATOM 676 C CA . ILE A 1 84 ? -8.578 -4.983 4.780 1.00 97.50 84 ILE A CA 1
ATOM 677 C C . ILE A 1 84 ? -9.634 -4.012 5.296 1.00 97.50 84 ILE A C 1
ATOM 679 O O . ILE A 1 84 ? -9.737 -3.813 6.502 1.00 97.50 84 ILE A O 1
ATOM 683 N N . LYS A 1 85 ? -10.418 -3.405 4.402 1.00 97.06 85 LYS A N 1
ATOM 684 C CA . LYS A 1 85 ? -11.491 -2.478 4.775 1.00 97.06 85 LYS A CA 1
ATOM 685 C C . LYS A 1 85 ? -12.586 -3.156 5.611 1.00 97.06 85 LYS A C 1
ATOM 687 O O . LYS A 1 85 ? -13.232 -2.479 6.408 1.00 97.06 85 LYS A O 1
ATOM 692 N N . ASP A 1 86 ? -12.796 -4.455 5.414 1.00 96.44 86 ASP A N 1
ATOM 693 C CA . ASP A 1 86 ? -13.845 -5.234 6.076 1.00 96.44 86 ASP A CA 1
ATOM 694 C C . ASP A 1 86 ? -13.345 -6.015 7.318 1.00 96.44 86 ASP A C 1
ATOM 696 O O . ASP A 1 86 ? -14.113 -6.795 7.888 1.00 96.44 86 ASP A O 1
ATOM 700 N N . LEU A 1 87 ? -12.088 -5.801 7.751 1.00 93.81 87 LEU A N 1
ATOM 701 C CA . LEU A 1 87 ? -11.582 -6.224 9.074 1.00 93.81 87 LEU A CA 1
ATOM 702 C C . LEU A 1 87 ? -12.318 -5.517 10.219 1.00 93.81 87 LEU A C 1
ATOM 704 O O . LEU A 1 87 ? -12.591 -6.198 11.232 1.00 93.81 87 LEU A O 1
#

pLDDT: mean 94.28, std 7.91, range [47.12, 98.44]

Solvent-accessible surface area (backbone atoms only — not comparable to full-atom values): 4867 Å² total; per-residue (Å²): 129,86,68,76,64,57,85,32,50,77,48,73,53,75,50,102,59,38,42,36,38,36,34,53,38,96,77,43,32,29,34,44,39,33,31,23,65,83,38,47,43,17,79,76,75,17,26,26,41,37,45,20,36,77,84,70,43,82,47,49,91,48,98,86,40,71,63,73,47,53,59,27,52,70,74,55,49,54,52,50,53,52,55,55,60,71,107

Organism: NCBI:txid408172

Sequence (87 aa):
MSNEFREFLIDSIYIDSGVQHVYKFPNNFGASVIKTDYSYGGKRGLWELAVLDANDDITYHTPITQDVIGHLAWKNVEKFLAEIKDL